Protein AF-A0A6N2K4K3-F1 (afdb_monomer_lite)

Foldseek 3Di:
DWWQDKQNDGDDTDDDPDDDDDPPIDTDDDDDPPDPQAKDWDKDWDEPDPDIDIDIDIDHGPSHPYYDDDDDDDDDYNPD

Sequence (80 aa):
MKLVEVEGTHTLQTTYSSLDVHVGQSYSVLFTADQPGLDYYIVVTSRFTSTVLNTTGILHYSNSAGAVSGPFPGGPTIED

pLDDT: mean 82.88, std 11.18, range [44.03, 93.81]

InterPro domains:
  IPR001117 Multicopper oxidase, second cupredoxin domain [PF00394] (1-64)
  IPR008972 Cupredoxin [G3DSA:2.60.40.420] (1-80)
  IPR008972 Cupredoxin [SSF49503] (1-73)
  IPR045087 Multicopper oxidase [PTHR11709] (1-67)

Organism: Salix viminalis (NCBI:txid40686)

Radius of gyration: 14.57 Å; chains: 1; bounding box: 38×23×36 Å

Structure (mmCIF, N/CA/C/O backbone):
data_AF-A0A6N2K4K3-F1
#
_entry.id   AF-A0A6N2K4K3-F1
#
loop_
_atom_site.group_PDB
_atom_site.id
_atom_site.type_symbol
_atom_site.label_atom_id
_atom_site.label_alt_id
_atom_site.label_comp_id
_atom_site.label_asym_id
_atom_site.label_entity_id
_atom_site.label_seq_id
_atom_site.pdbx_PDB_ins_code
_atom_site.Cartn_x
_atom_site.Cartn_y
_atom_site.Cartn_z
_atom_site.occupancy
_atom_site.B_iso_or_equiv
_atom_site.auth_seq_id
_atom_site.auth_comp_id
_atom_site.auth_asym_id
_atom_site.auth_atom_id
_atom_site.pdbx_PDB_model_num
ATOM 1 N N . MET A 1 1 ? -5.108 6.000 -7.512 1.00 88.81 1 MET A N 1
ATOM 2 C CA . MET A 1 1 ? -5.878 4.733 -7.522 1.00 88.81 1 MET A CA 1
ATOM 3 C C . MET A 1 1 ? -7.318 5.040 -7.883 1.00 88.81 1 MET A C 1
ATOM 5 O O . MET A 1 1 ? -7.826 6.055 -7.440 1.00 88.81 1 MET A O 1
ATOM 9 N N . LYS A 1 2 ? -7.974 4.215 -8.689 1.00 86.88 2 LYS A N 1
ATOM 10 C CA . LYS A 1 2 ? -9.356 4.393 -9.138 1.00 86.88 2 LYS A CA 1
ATOM 11 C C . LYS A 1 2 ? -10.254 3.408 -8.399 1.00 86.88 2 LYS A C 1
ATOM 13 O O . LYS A 1 2 ? -10.060 2.204 -8.533 1.00 86.88 2 LYS A O 1
ATOM 18 N N . LEU A 1 3 ? -11.209 3.910 -7.626 1.00 83.81 3 LEU A N 1
ATOM 19 C CA . LEU A 1 3 ? -12.174 3.075 -6.917 1.00 83.81 3 LEU A CA 1
ATOM 20 C C . LEU A 1 3 ? -13.216 2.544 -7.907 1.00 83.81 3 LEU A C 1
ATOM 22 O O . LEU A 1 3 ? -13.828 3.332 -8.631 1.00 83.81 3 LEU A O 1
ATOM 26 N N . VAL A 1 4 ? -13.377 1.220 -7.978 1.00 86.00 4 VAL A N 1
ATOM 27 C CA . VAL A 1 4 ? -14.245 0.562 -8.974 1.00 86.00 4 VAL A CA 1
ATOM 28 C C . VAL A 1 4 ? -15.360 -0.287 -8.361 1.00 86.00 4 VAL A C 1
ATOM 30 O O . VAL A 1 4 ? -16.346 -0.572 -9.043 1.00 86.00 4 VAL A O 1
ATOM 33 N N . GLU A 1 5 ? -15.231 -0.659 -7.088 1.00 85.50 5 GLU A N 1
ATOM 34 C CA . GLU A 1 5 ? -16.244 -1.409 -6.346 1.00 85.50 5 GLU A CA 1
ATOM 35 C C . GLU A 1 5 ? -16.155 -1.099 -4.851 1.00 85.50 5 GLU A C 1
ATOM 37 O O . GLU A 1 5 ? -15.056 -1.001 -4.297 1.00 85.50 5 GLU A O 1
ATOM 42 N N . VAL A 1 6 ? -17.315 -1.002 -4.206 1.00 79.88 6 VAL A N 1
ATOM 43 C CA . VAL A 1 6 ? -17.469 -0.921 -2.752 1.00 79.88 6 VAL A CA 1
ATOM 44 C C . VAL A 1 6 ? -18.452 -2.007 -2.338 1.00 79.88 6 VAL A C 1
ATOM 46 O O . VAL A 1 6 ? -19.594 -1.991 -2.793 1.00 79.88 6 VAL A O 1
ATOM 49 N N . GLU A 1 7 ? -18.011 -2.948 -1.503 1.00 80.25 7 GLU A N 1
ATOM 50 C CA . GLU A 1 7 ? -18.863 -3.992 -0.909 1.00 80.25 7 GLU A CA 1
ATOM 51 C C . GLU A 1 7 ? -19.716 -4.760 -1.946 1.00 80.25 7 GLU A C 1
ATOM 53 O O . GLU A 1 7 ? -20.901 -5.016 -1.737 1.00 80.25 7 GLU A O 1
ATOM 58 N N . GLY A 1 8 ? -19.140 -5.107 -3.105 1.00 72.62 8 GLY A N 1
ATOM 59 C CA . GLY A 1 8 ? -19.852 -5.825 -4.170 1.00 72.62 8 GLY A CA 1
ATOM 60 C C . GLY A 1 8 ? -20.723 -4.951 -5.077 1.00 72.62 8 GLY A C 1
ATOM 61 O O . GLY A 1 8 ? -21.386 -5.473 -5.972 1.00 72.62 8 GLY A O 1
ATOM 62 N N . THR A 1 9 ? -20.732 -3.628 -4.881 1.00 71.25 9 THR A N 1
ATOM 63 C CA . THR A 1 9 ? -21.495 -2.68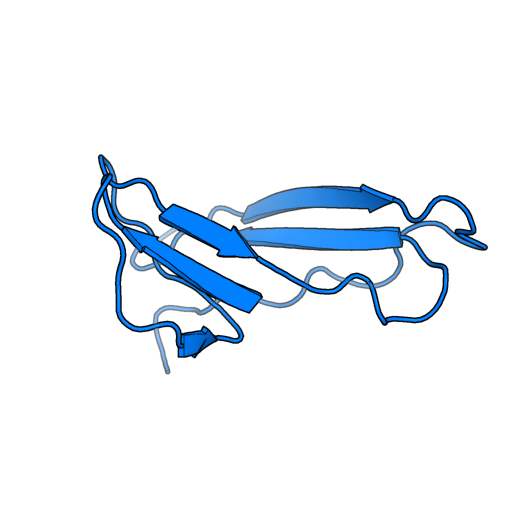6 -5.707 1.00 71.25 9 THR A CA 1
ATOM 64 C C . THR A 1 9 ? -20.563 -1.814 -6.543 1.00 71.25 9 THR A C 1
ATOM 66 O O . THR A 1 9 ? -19.641 -1.179 -6.028 1.00 71.25 9 THR A O 1
ATOM 69 N N . HIS A 1 10 ? -20.823 -1.741 -7.851 1.00 70.19 10 HIS A N 1
ATOM 70 C CA . HIS A 1 10 ? -20.109 -0.829 -8.741 1.00 70.19 10 HIS A CA 1
ATOM 71 C C . HIS A 1 10 ? -20.446 0.622 -8.404 1.00 70.19 10 HIS A C 1
ATOM 73 O O . HIS A 1 10 ? -21.584 1.066 -8.559 1.00 70.19 10 HIS A O 1
ATOM 79 N N . THR A 1 11 ? -19.441 1.372 -7.964 1.00 71.75 11 THR A N 1
ATOM 80 C CA . THR A 1 11 ? -19.588 2.791 -7.648 1.00 71.75 11 THR A CA 1
ATOM 81 C C . THR A 1 11 ? -19.277 3.674 -8.847 1.00 71.75 11 THR A C 1
ATOM 83 O O . THR A 1 11 ? -18.647 3.251 -9.821 1.00 71.75 11 THR A O 1
ATOM 86 N N . LEU A 1 12 ? -19.674 4.947 -8.760 1.00 76.12 12 LEU A N 1
ATOM 87 C CA . LEU A 1 12 ? -19.114 5.980 -9.626 1.00 76.12 12 LEU A CA 1
ATOM 88 C C . LEU A 1 12 ? -17.584 5.950 -9.493 1.00 76.12 12 LEU A C 1
ATOM 90 O O . LEU A 1 12 ? -17.047 5.927 -8.385 1.00 76.12 12 LEU A O 1
ATOM 94 N N . GLN A 1 13 ? -16.894 5.890 -10.628 1.00 76.75 13 GLN A N 1
ATOM 95 C CA . GLN A 1 13 ? -15.455 5.681 -10.644 1.00 76.75 13 GLN A CA 1
ATOM 96 C C . GLN A 1 13 ? -14.715 6.987 -10.339 1.00 76.75 13 GLN A C 1
ATOM 98 O O . GLN A 1 13 ? -14.647 7.874 -11.189 1.00 76.75 13 GLN A O 1
ATOM 103 N N . THR A 1 14 ? -14.119 7.067 -9.151 1.00 81.44 14 THR A N 1
ATOM 104 C CA . THR A 1 14 ? -13.375 8.242 -8.673 1.00 81.44 14 THR A CA 1
ATOM 105 C C . THR A 1 14 ? -11.916 7.881 -8.406 1.00 81.44 14 THR A C 1
ATOM 107 O O . THR A 1 14 ? -11.603 6.766 -7.977 1.00 81.44 14 THR A O 1
ATOM 110 N N . THR A 1 15 ? -11.009 8.821 -8.675 1.00 85.06 15 THR A N 1
ATOM 111 C CA . THR A 1 15 ? -9.574 8.660 -8.414 1.00 85.06 15 THR A CA 1
ATOM 112 C C . THR A 1 15 ? -9.213 9.234 -7.047 1.00 85.06 15 THR A C 1
ATOM 114 O O . THR A 1 15 ? -9.487 10.398 -6.777 1.00 85.06 15 THR A O 1
ATOM 117 N N . TYR A 1 16 ? -8.545 8.430 -6.224 1.00 83.69 16 TYR A N 1
ATOM 118 C CA . TYR A 1 16 ? -8.071 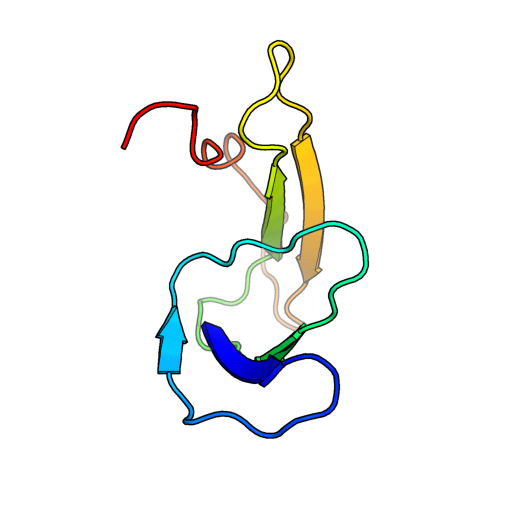8.775 -4.886 1.00 83.69 16 TYR A CA 1
ATOM 119 C C . TYR A 1 16 ? -6.564 8.522 -4.730 1.00 83.69 16 TYR A C 1
ATOM 121 O O . TYR A 1 16 ? -5.986 7.654 -5.402 1.00 83.69 16 TYR A O 1
ATOM 129 N N . SER A 1 17 ? -5.934 9.276 -3.826 1.00 83.56 17 SER A N 1
ATOM 130 C CA . SER A 1 17 ? -4.544 9.098 -3.376 1.00 83.56 17 SER A CA 1
ATOM 131 C C . SER A 1 17 ? -4.426 8.165 -2.164 1.00 83.56 17 SER A C 1
ATOM 133 O O . SER A 1 17 ? -3.414 7.486 -2.027 1.00 83.56 17 SER A O 1
ATOM 135 N N . SER A 1 18 ? -5.465 8.089 -1.331 1.00 86.31 18 SER A N 1
ATOM 136 C CA . SER A 1 18 ? -5.598 7.197 -0.174 1.00 86.31 18 SER A CA 1
ATOM 137 C C . SER A 1 18 ? -7.055 6.746 -0.024 1.00 86.31 18 SER A C 1
ATOM 139 O O . SER A 1 18 ? -7.962 7.363 -0.585 1.00 86.31 18 SER A O 1
ATOM 141 N N . LEU A 1 19 ? -7.283 5.642 0.689 1.00 88.56 19 LEU A N 1
ATOM 142 C CA . LEU A 1 19 ? -8.618 5.109 0.963 1.00 88.56 19 LEU A CA 1
ATOM 143 C C . LEU A 1 19 ? -8.715 4.677 2.421 1.00 88.56 19 LEU A C 1
ATOM 145 O O . LEU A 1 19 ? -7.802 4.036 2.940 1.00 88.56 19 LEU A O 1
ATOM 149 N N . ASP A 1 20 ? -9.847 4.995 3.039 1.00 89.12 20 ASP A N 1
ATOM 150 C CA . ASP A 1 20 ? -10.223 4.477 4.346 1.00 89.12 20 ASP A CA 1
ATOM 151 C C . ASP A 1 20 ? -11.068 3.228 4.213 1.00 89.12 20 ASP A C 1
ATOM 153 O O . ASP A 1 20 ? -12.066 3.217 3.497 1.00 89.12 20 ASP A O 1
ATOM 157 N N . VAL A 1 21 ? -10.663 2.185 4.933 1.00 88.75 21 VAL A N 1
ATOM 158 C CA . VAL A 1 21 ? -11.346 0.893 4.950 1.00 88.75 21 VAL A CA 1
ATOM 159 C C . VAL A 1 21 ? -11.704 0.565 6.390 1.00 88.75 21 VAL A C 1
ATOM 161 O O . VAL A 1 21 ? -10.816 0.355 7.218 1.00 88.75 21 VAL A O 1
ATOM 164 N N . HIS A 1 22 ? -12.999 0.524 6.703 1.00 89.06 22 HIS A N 1
ATOM 165 C CA . HI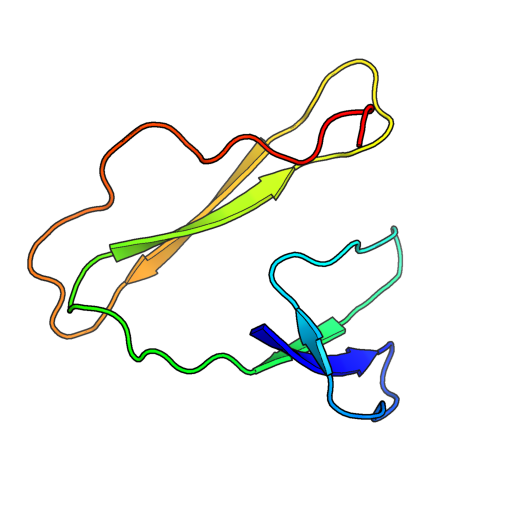S A 1 22 ? -13.455 0.095 8.022 1.00 89.06 22 HIS A CA 1
ATOM 166 C C . HIS A 1 22 ? -13.508 -1.431 8.116 1.00 89.06 22 HIS A C 1
ATOM 168 O O . HIS A 1 22 ? -13.579 -2.152 7.118 1.00 89.06 22 HIS A O 1
ATOM 174 N N . VAL A 1 23 ? -13.497 -1.937 9.349 1.00 88.25 23 VAL A N 1
ATOM 175 C CA . VAL A 1 23 ? -13.620 -3.373 9.618 1.00 88.25 23 VAL A CA 1
ATOM 176 C C . VAL A 1 23 ? -14.935 -3.898 9.036 1.00 88.25 23 VAL A C 1
ATOM 178 O O . VAL A 1 23 ? -16.000 -3.350 9.304 1.00 88.25 23 VAL A O 1
ATOM 181 N N . GLY A 1 24 ? -14.847 -4.977 8.258 1.00 89.56 24 GLY A N 1
ATOM 182 C CA . GLY A 1 24 ? -15.990 -5.593 7.579 1.00 89.56 24 GLY A CA 1
ATOM 183 C C . GLY A 1 24 ? -16.231 -5.083 6.157 1.00 89.56 24 GLY A C 1
ATOM 184 O O . GLY A 1 24 ? -17.015 -5.698 5.440 1.00 89.56 24 GLY A O 1
ATOM 185 N N . GLN A 1 25 ? -15.535 -4.027 5.725 1.00 91.38 25 GLN A N 1
ATOM 186 C CA . GLN A 1 25 ? -15.642 -3.512 4.362 1.00 91.38 25 GLN A CA 1
ATOM 187 C C . GLN A 1 25 ? -14.645 -4.182 3.415 1.00 91.38 25 GLN A C 1
ATOM 189 O O . GLN A 1 25 ? -13.576 -4.643 3.819 1.00 91.38 25 GLN A O 1
ATOM 194 N N . SER A 1 26 ? -14.989 -4.181 2.128 1.00 90.25 26 SER A N 1
ATOM 195 C CA . SER A 1 26 ? -14.097 -4.579 1.042 1.00 90.25 26 SER A CA 1
ATOM 196 C C . SER A 1 26 ? -14.229 -3.604 -0.122 1.00 90.25 26 SER A C 1
ATOM 198 O O . SER A 1 26 ? -15.328 -3.143 -0.438 1.00 90.25 26 SER A O 1
ATOM 200 N N . TYR A 1 27 ? -13.099 -3.301 -0.751 1.00 90.62 27 TYR A N 1
ATOM 201 C CA . TYR A 1 27 ? -12.990 -2.349 -1.846 1.00 90.62 27 TYR A CA 1
ATOM 202 C C . TYR A 1 27 ? -12.163 -2.959 -2.971 1.00 90.62 27 TYR A C 1
ATOM 204 O O . TYR A 1 27 ? -11.098 -3.526 -2.718 1.00 90.62 27 TYR A O 1
ATOM 212 N N . SER A 1 28 ? -12.602 -2.762 -4.213 1.00 89.62 28 SER A N 1
ATOM 213 C CA . SER A 1 28 ? -11.788 -3.069 -5.393 1.00 89.62 28 SER A CA 1
ATOM 214 C C . SER A 1 28 ? -11.287 -1.769 -6.010 1.00 89.62 28 SER A C 1
ATOM 216 O O . SER A 1 28 ? -12.059 -0.842 -6.280 1.00 89.62 28 SER A O 1
ATOM 218 N N . VAL A 1 29 ? -9.978 -1.705 -6.254 1.00 90.81 29 VAL A N 1
ATOM 219 C CA . VAL A 1 29 ? -9.316 -0.558 -6.880 1.00 90.81 29 VAL A CA 1
ATOM 220 C C . VAL A 1 29 ? -8.568 -0.981 -8.132 1.00 90.81 29 VAL A C 1
ATOM 222 O O . VAL A 1 29 ? -7.982 -2.058 -8.198 1.00 90.81 29 VAL A O 1
ATOM 225 N N . LEU A 1 30 ? -8.548 -0.092 -9.116 1.00 92.25 30 LEU A N 1
ATOM 226 C CA . LEU A 1 30 ? -7.698 -0.182 -10.290 1.00 92.25 30 LEU A CA 1
ATOM 227 C C . LEU A 1 30 ? -6.614 0.889 -10.194 1.00 92.25 30 LEU A C 1
ATOM 229 O O . LEU A 1 30 ? -6.897 2.051 -9.910 1.00 92.25 30 LEU A O 1
ATOM 233 N N . PHE A 1 31 ? -5.367 0.542 -10.459 1.00 89.75 31 PHE A N 1
ATOM 234 C CA . PHE A 1 31 ? -4.312 1.530 -10.645 1.00 89.75 31 PHE A CA 1
ATOM 235 C C . PHE A 1 31 ? -3.502 1.172 -11.883 1.00 89.75 31 PHE A C 1
ATOM 237 O O . PHE A 1 31 ? -3.388 0.004 -12.250 1.00 89.75 31 PHE A O 1
ATOM 244 N N . THR A 1 32 ? -2.971 2.195 -12.539 1.00 91.75 32 THR A N 1
ATOM 245 C CA . THR A 1 32 ? -2.080 2.022 -13.681 1.00 91.75 32 THR A CA 1
ATOM 246 C C . THR A 1 32 ? -0.654 1.945 -13.155 1.00 91.75 32 THR A C 1
ATOM 248 O O . THR A 1 32 ? -0.241 2.800 -12.377 1.00 91.75 32 THR A O 1
ATOM 251 N N . ALA A 1 33 ? 0.091 0.918 -13.557 1.00 91.75 33 ALA A N 1
ATOM 252 C CA . ALA A 1 33 ? 1.516 0.801 -13.263 1.00 91.75 33 ALA A CA 1
ATOM 253 C C . ALA A 1 33 ? 2.333 1.630 -14.276 1.00 91.75 33 ALA A C 1
ATOM 255 O O . ALA A 1 33 ? 3.002 1.079 -15.145 1.00 91.75 33 ALA A O 1
ATOM 256 N N . ASP A 1 34 ? 2.188 2.956 -14.222 1.00 91.44 34 ASP A N 1
ATOM 257 C CA . ASP A 1 34 ? 2.763 3.923 -15.174 1.00 91.44 34 ASP A CA 1
ATOM 258 C C . ASP A 1 34 ? 3.991 4.677 -14.636 1.00 91.44 34 ASP A C 1
ATOM 260 O O . ASP A 1 34 ? 4.482 5.615 -15.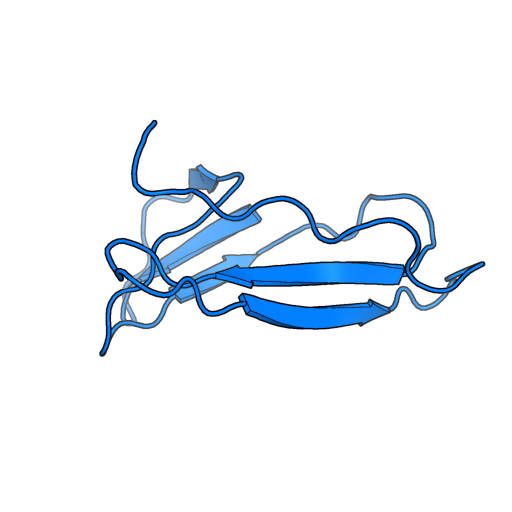265 1.00 91.44 34 ASP A O 1
ATOM 264 N N . GLN A 1 35 ? 4.491 4.266 -13.472 1.00 90.06 35 GLN A N 1
ATOM 265 C CA . GLN A 1 35 ? 5.667 4.854 -12.843 1.00 90.06 35 GLN A CA 1
ATOM 266 C C . GLN A 1 35 ? 6.966 4.234 -13.396 1.00 90.06 35 GLN A C 1
ATOM 268 O O . GLN A 1 35 ? 6.920 3.201 -14.074 1.00 90.06 35 GLN A O 1
ATOM 273 N N . PRO A 1 36 ? 8.141 4.850 -13.148 1.00 91.94 36 PRO A N 1
ATOM 274 C CA . PRO A 1 36 ? 9.4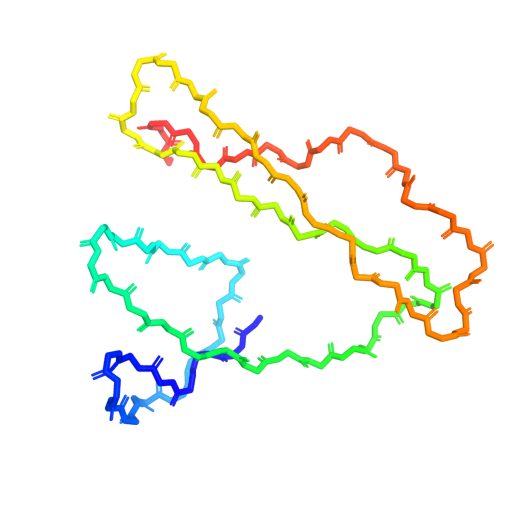28 4.248 -13.495 1.00 91.94 36 PRO A CA 1
ATOM 275 C C . PRO A 1 36 ? 9.558 2.792 -13.014 1.00 91.94 36 PRO A C 1
ATOM 277 O O . PRO A 1 36 ? 8.991 2.415 -11.997 1.00 91.94 36 PRO A O 1
ATOM 280 N N . GLY A 1 37 ? 10.320 1.964 -13.734 1.00 92.25 37 GLY A N 1
ATOM 281 C CA . GLY A 1 37 ? 10.516 0.549 -13.390 1.00 92.25 37 GLY A CA 1
ATOM 282 C C . GLY A 1 37 ? 11.303 0.370 -12.093 1.00 92.25 37 GLY A C 1
ATOM 283 O O . GLY A 1 37 ? 12.523 0.217 -12.128 1.00 92.25 37 GLY A O 1
ATOM 284 N N . LEU A 1 38 ? 10.607 0.404 -10.960 1.00 92.00 38 LEU A N 1
ATOM 285 C CA . LEU A 1 38 ? 11.133 0.287 -9.601 1.00 92.00 38 LEU A CA 1
ATOM 286 C C . LEU A 1 38 ? 10.153 -0.505 -8.730 1.00 92.00 38 LEU A C 1
ATOM 288 O O . LEU A 1 38 ? 9.013 -0.766 -9.123 1.00 92.00 38 LEU A O 1
ATOM 292 N N . ASP A 1 39 ? 10.589 -0.856 -7.525 1.00 93.00 39 ASP A N 1
ATOM 293 C CA . ASP A 1 39 ? 9.695 -1.393 -6.506 1.00 93.00 39 ASP A CA 1
ATOM 294 C C . ASP A 1 39 ? 9.020 -0.265 -5.722 1.00 93.00 39 ASP A C 1
ATOM 296 O O . ASP A 1 39 ? 9.649 0.733 -5.358 1.00 93.00 39 ASP A O 1
ATOM 300 N N . TYR A 1 40 ? 7.739 -0.452 -5.410 1.00 89.75 40 TYR A N 1
ATOM 301 C CA . TYR A 1 40 ? 6.917 0.531 -4.707 1.00 89.75 40 TYR A CA 1
ATOM 302 C C . TYR A 1 40 ? 6.302 -0.052 -3.438 1.00 89.75 40 TYR A C 1
ATOM 304 O O . TYR A 1 40 ? 5.881 -1.209 -3.408 1.00 89.75 40 TYR A O 1
ATOM 312 N N . TYR A 1 41 ? 6.194 0.770 -2.393 1.00 90.62 41 TYR A N 1
ATOM 313 C CA . TYR A 1 41 ? 5.450 0.402 -1.193 1.00 90.62 41 TYR A CA 1
ATOM 314 C C . TYR A 1 41 ? 3.941 0.531 -1.407 1.00 90.62 41 TYR A C 1
ATOM 316 O O . TYR A 1 41 ? 3.449 1.556 -1.876 1.00 90.62 41 TYR A O 1
ATOM 324 N N . ILE A 1 42 ? 3.205 -0.478 -0.952 1.00 90.00 42 ILE A N 1
ATOM 325 C CA . ILE A 1 42 ? 1.787 -0.373 -0.606 1.00 90.00 42 ILE A CA 1
ATOM 326 C C . ILE A 1 42 ? 1.736 -0.257 0.914 1.00 90.00 42 ILE A C 1
ATOM 328 O O . ILE A 1 42 ? 2.121 -1.194 1.609 1.00 90.00 42 ILE A O 1
ATOM 332 N N . VAL A 1 43 ? 1.313 0.893 1.435 1.00 89.50 43 VAL A N 1
ATOM 333 C CA . VAL A 1 43 ? 1.331 1.176 2.877 1.00 89.50 43 VAL A CA 1
ATOM 334 C C . VAL A 1 43 ? -0.082 1.169 3.433 1.00 89.50 43 VAL A C 1
ATOM 336 O O . VAL A 1 43 ? -0.980 1.783 2.860 1.00 89.50 43 VAL A O 1
ATOM 339 N N . VAL A 1 44 ? -0.262 0.497 4.568 1.00 90.00 44 VAL A N 1
ATOM 340 C CA . VAL A 1 44 ? -1.505 0.504 5.339 1.00 90.00 44 VAL A CA 1
ATOM 341 C C . VAL A 1 44 ? -1.188 0.935 6.762 1.00 90.00 44 VAL A C 1
ATOM 343 O O . VAL A 1 44 ? -0.282 0.392 7.398 1.00 90.00 44 VAL A O 1
ATOM 346 N N . THR A 1 45 ? -1.947 1.901 7.269 1.00 89.69 45 THR A N 1
ATOM 347 C CA . THR A 1 45 ? -1.799 2.418 8.630 1.00 89.69 45 THR A CA 1
ATOM 348 C C . THR A 1 45 ? -3.138 2.455 9.345 1.00 89.69 45 THR A C 1
ATOM 350 O O . THR A 1 45 ? -4.144 2.823 8.739 1.00 89.69 45 THR A O 1
ATOM 353 N N . SER A 1 46 ? -3.163 2.111 10.634 1.00 88.00 46 SER A N 1
ATOM 354 C CA . SER A 1 46 ? -4.349 2.337 11.458 1.00 88.00 46 SER A CA 1
ATOM 355 C C . SER A 1 46 ? -4.558 3.834 11.677 1.00 88.00 46 SER A C 1
ATOM 357 O O . SER A 1 46 ? -3.600 4.587 11.857 1.00 88.00 46 SER A O 1
ATOM 359 N N . ARG A 1 47 ? -5.822 4.257 11.692 1.00 82.88 47 ARG A N 1
ATOM 360 C CA . ARG A 1 47 ? -6.228 5.614 12.065 1.00 82.88 47 ARG A CA 1
ATOM 361 C C . ARG A 1 47 ? -7.093 5.559 13.321 1.00 82.88 47 ARG A C 1
ATOM 363 O O . ARG A 1 47 ? -7.672 4.519 13.627 1.00 82.88 47 ARG A O 1
ATOM 370 N N . PHE A 1 48 ? -7.164 6.672 14.049 1.00 81.19 48 PHE A N 1
ATOM 371 C CA . PHE A 1 48 ? -7.975 6.816 15.267 1.00 81.19 48 PHE A CA 1
ATOM 372 C C . PHE A 1 48 ? -7.599 5.850 16.409 1.00 81.19 48 PHE A C 1
ATOM 374 O O . PHE A 1 48 ? -8.429 5.513 17.251 1.00 81.19 48 PHE A O 1
ATOM 381 N N . THR A 1 49 ? -6.337 5.419 16.465 1.00 78.69 49 THR A N 1
ATOM 382 C CA . THR A 1 49 ? -5.781 4.591 17.544 1.00 78.69 49 THR A CA 1
ATOM 383 C C . THR A 1 49 ? -4.675 5.349 18.279 1.00 78.69 49 THR A C 1
ATOM 385 O O . THR A 1 49 ? -3.941 6.125 17.672 1.00 78.69 49 THR A O 1
ATOM 388 N N . SER A 1 50 ? -4.525 5.128 19.591 1.00 82.06 50 SER A N 1
ATOM 389 C CA . SER A 1 50 ? -3.436 5.734 20.381 1.00 82.06 50 SER A CA 1
ATOM 390 C C . SER A 1 50 ? -2.056 5.243 19.937 1.00 82.06 50 SER A C 1
ATOM 392 O O . SER A 1 50 ? -1.091 6.001 19.914 1.00 82.06 50 SER A O 1
ATOM 394 N N . THR A 1 51 ? -1.966 3.970 19.557 1.00 83.50 51 THR A N 1
ATOM 395 C CA . THR A 1 51 ? -0.799 3.383 18.902 1.00 83.50 51 THR A CA 1
ATOM 396 C C . THR A 1 51 ? -1.094 3.239 17.417 1.00 83.50 51 THR A C 1
ATOM 398 O O . THR A 1 51 ? -2.019 2.517 17.044 1.00 83.50 51 THR A O 1
ATOM 401 N N . VAL A 1 52 ? -0.318 3.917 16.570 1.00 83.44 52 VAL A N 1
ATOM 402 C CA . VAL A 1 52 ? -0.403 3.763 15.112 1.00 83.44 52 VAL A CA 1
ATOM 403 C C . VAL A 1 52 ? 0.258 2.445 14.724 1.00 83.44 52 VAL A C 1
ATOM 405 O O . VAL A 1 52 ? 1.439 2.233 14.989 1.00 83.44 52 VAL A O 1
ATOM 408 N N . LEU A 1 53 ? -0.513 1.553 14.111 1.00 87.00 53 LEU A N 1
ATOM 409 C CA . LEU A 1 53 ? -0.022 0.321 13.510 1.00 87.00 53 LEU A CA 1
ATOM 410 C C . LEU A 1 53 ? 0.255 0.584 12.034 1.00 87.00 53 LEU A C 1
ATOM 412 O O . LEU A 1 53 ? -0.584 1.164 11.349 1.00 87.00 53 LEU A O 1
ATOM 416 N N . ASN A 1 54 ? 1.398 0.133 11.533 1.00 87.69 54 ASN A N 1
ATOM 417 C CA . ASN A 1 54 ? 1.765 0.241 10.127 1.00 87.69 54 ASN A CA 1
ATOM 418 C C . ASN A 1 54 ? 2.179 -1.125 9.576 1.00 87.69 54 ASN A C 1
ATOM 420 O O . ASN A 1 54 ? 2.869 -1.899 10.237 1.00 87.69 54 ASN A O 1
ATOM 424 N N . THR A 1 55 ? 1.774 -1.409 8.344 1.00 89.06 55 THR A N 1
ATOM 425 C CA . THR A 1 55 ? 2.221 -2.581 7.592 1.00 89.06 55 THR A CA 1
ATOM 426 C C . THR A 1 55 ? 2.438 -2.214 6.131 1.00 89.06 55 THR A C 1
ATOM 428 O O . THR A 1 55 ? 1.864 -1.239 5.632 1.00 89.06 55 THR A O 1
ATOM 431 N N . THR A 1 56 ? 3.294 -2.969 5.449 1.00 90.06 56 THR A N 1
ATOM 432 C CA . THR A 1 56 ? 3.658 -2.708 4.058 1.00 90.06 56 THR A CA 1
ATOM 433 C C . THR A 1 56 ? 3.617 -3.965 3.201 1.00 90.06 56 THR A C 1
ATOM 435 O O . THR A 1 56 ? 3.926 -5.068 3.646 1.00 90.06 56 THR A O 1
ATOM 438 N N . GLY A 1 57 ? 3.236 -3.775 1.941 1.00 91.12 57 GLY A N 1
ATOM 439 C CA . GLY A 1 57 ? 3.453 -4.710 0.844 1.00 91.12 57 GLY A CA 1
ATOM 440 C C . GLY A 1 57 ? 4.392 -4.099 -0.195 1.00 91.12 57 GLY A C 1
ATOM 441 O O . GLY A 1 57 ? 4.563 -2.878 -0.244 1.00 91.12 57 GLY A O 1
ATOM 442 N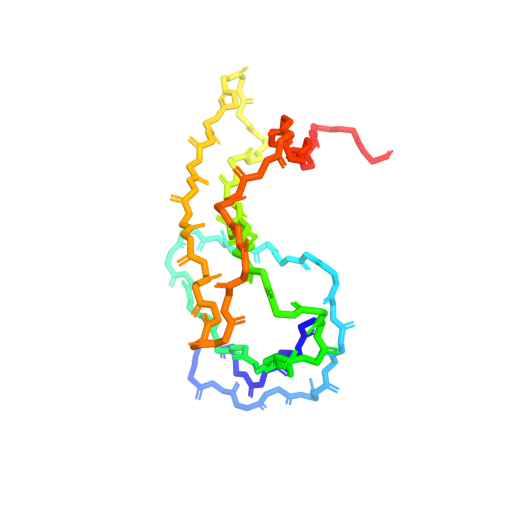 N . ILE A 1 58 ? 4.994 -4.942 -1.032 1.00 92.50 58 ILE A N 1
ATOM 443 C CA . ILE A 1 58 ? 5.865 -4.507 -2.129 1.00 92.50 58 ILE A CA 1
ATOM 444 C C . ILE A 1 58 ? 5.167 -4.797 -3.456 1.00 92.50 58 ILE A C 1
ATOM 446 O O . ILE A 1 58 ? 4.822 -5.940 -3.751 1.00 92.50 58 ILE A O 1
ATOM 450 N N . LEU A 1 59 ? 4.991 -3.753 -4.262 1.00 92.06 59 LEU A N 1
ATOM 451 C CA . LEU A 1 59 ? 4.629 -3.853 -5.667 1.00 92.06 59 LEU A CA 1
ATOM 452 C C . LEU A 1 59 ? 5.918 -3.873 -6.494 1.00 92.06 59 LEU A C 1
ATOM 454 O O . LEU A 1 59 ? 6.556 -2.838 -6.678 1.00 92.06 59 LEU A O 1
ATOM 458 N N . HIS A 1 60 ? 6.292 -5.055 -6.976 1.00 93.81 60 HIS A N 1
ATOM 459 C CA . HIS A 1 60 ? 7.485 -5.265 -7.793 1.00 93.81 60 HIS A CA 1
ATOM 460 C C . HIS A 1 60 ? 7.151 -5.142 -9.283 1.00 93.81 60 HIS A C 1
ATOM 462 O O . HIS A 1 60 ? 6.332 -5.903 -9.807 1.00 93.81 60 HIS A O 1
ATOM 468 N N . TYR A 1 61 ? 7.783 -4.194 -9.974 1.00 93.69 61 TYR A N 1
ATOM 469 C CA . TYR A 1 61 ? 7.647 -4.070 -11.425 1.00 93.69 61 TYR A CA 1
ATOM 470 C C . TYR A 1 61 ? 8.535 -5.111 -12.111 1.00 93.69 61 TYR A C 1
ATOM 472 O O . TYR A 1 61 ? 9.677 -5.320 -11.719 1.00 93.69 61 TYR A O 1
ATOM 480 N N . SER A 1 62 ? 8.050 -5.735 -13.187 1.00 93.81 62 SER A N 1
ATOM 481 C CA . SER A 1 62 ? 8.825 -6.759 -13.917 1.00 93.81 62 SER A CA 1
ATOM 482 C C . SER A 1 62 ? 10.165 -6.255 -14.477 1.00 93.81 62 SER A C 1
ATOM 484 O O . SER A 1 62 ? 11.093 -7.037 -14.659 1.00 93.81 62 SER A O 1
ATOM 486 N N . ASN A 1 63 ? 10.271 -4.951 -14.738 1.00 93.25 63 ASN A N 1
ATOM 487 C CA . ASN A 1 63 ? 11.479 -4.263 -15.187 1.00 93.25 63 ASN A CA 1
ATOM 488 C C . ASN A 1 63 ? 12.162 -3.470 -14.055 1.00 93.25 63 ASN A C 1
ATOM 490 O O . ASN A 1 63 ? 12.870 -2.505 -14.344 1.00 93.25 63 ASN A O 1
ATOM 494 N N . SER A 1 64 ? 11.913 -3.827 -12.791 1.00 91.06 64 SER A N 1
ATOM 495 C CA . SER A 1 64 ? 12.443 -3.108 -11.634 1.00 91.06 64 SER A CA 1
ATOM 496 C C . SER A 1 64 ? 13.971 -3.089 -11.626 1.00 91.06 64 SER A C 1
ATOM 498 O O . SER A 1 64 ? 14.625 -4.132 -11.657 1.00 91.06 64 SER A O 1
ATOM 500 N N . ALA A 1 65 ? 14.542 -1.885 -11.582 1.00 87.62 65 ALA A N 1
ATOM 501 C CA . ALA A 1 65 ? 15.986 -1.659 -11.543 1.00 87.62 65 ALA A CA 1
ATOM 502 C C . ALA A 1 65 ? 16.532 -1.456 -10.115 1.00 87.62 65 ALA A C 1
ATOM 504 O O . ALA A 1 65 ? 17.716 -1.161 -9.945 1.00 87.62 65 ALA A O 1
ATOM 505 N N . GLY A 1 66 ? 15.693 -1.593 -9.084 1.00 81.94 66 GLY A N 1
ATOM 506 C CA . GLY A 1 66 ? 16.099 -1.391 -7.698 1.00 81.94 66 GLY A CA 1
ATOM 507 C C . GLY A 1 66 ? 14.993 -1.704 -6.695 1.00 81.94 66 GLY A C 1
ATOM 508 O O . GLY A 1 66 ? 13.810 -1.514 -6.973 1.00 81.94 66 GLY A O 1
ATOM 509 N N . ALA A 1 67 ? 15.402 -2.165 -5.512 1.00 79.94 67 ALA A N 1
ATOM 510 C CA . ALA A 1 67 ? 14.497 -2.400 -4.394 1.00 79.94 67 ALA A CA 1
ATOM 511 C C . ALA A 1 67 ? 13.911 -1.083 -3.859 1.00 79.94 67 ALA A C 1
ATOM 513 O O . ALA A 1 67 ? 14.470 0.000 -4.060 1.00 79.94 67 ALA A O 1
ATOM 514 N N . VAL A 1 68 ? 12.809 -1.197 -3.116 1.00 81.12 68 VAL A N 1
ATOM 515 C CA . VAL A 1 68 ? 12.215 -0.081 -2.370 1.00 81.12 68 VAL A CA 1
ATOM 516 C C . VAL A 1 68 ? 13.276 0.638 -1.527 1.00 81.12 68 VAL A C 1
ATOM 518 O O . VAL A 1 68 ? 14.105 0.007 -0.869 1.00 81.12 68 VAL A O 1
ATOM 521 N N . SER A 1 69 ? 13.255 1.972 -1.529 1.00 73.06 69 SER A N 1
ATOM 522 C CA . SER A 1 69 ? 14.188 2.798 -0.754 1.00 73.06 69 SER A CA 1
ATOM 523 C C . SER A 1 69 ? 13.473 3.971 -0.085 1.00 73.06 69 SER A C 1
ATOM 525 O O . SER A 1 69 ? 12.420 4.414 -0.542 1.00 73.06 69 SER A O 1
ATOM 527 N N . GLY A 1 70 ? 14.050 4.466 1.012 1.00 73.06 70 GLY A N 1
ATOM 528 C CA . GLY A 1 70 ? 13.501 5.573 1.794 1.00 73.06 70 GLY A CA 1
ATOM 529 C C . GLY A 1 70 ? 12.590 5.139 2.953 1.00 73.06 70 GLY A C 1
ATOM 530 O O . GLY A 1 70 ? 12.233 3.963 3.068 1.00 73.06 70 GLY A O 1
ATOM 531 N N . PRO A 1 71 ? 12.258 6.080 3.857 1.00 69.06 71 PRO A N 1
ATOM 532 C CA . PRO A 1 71 ? 11.337 5.834 4.958 1.00 69.06 71 PRO A CA 1
ATOM 533 C C . PRO A 1 71 ? 9.920 5.599 4.429 1.00 69.06 71 PRO A C 1
ATOM 535 O O . PRO A 1 71 ? 9.549 6.098 3.365 1.00 69.06 71 PRO A O 1
ATOM 538 N N . PHE A 1 72 ? 9.112 4.859 5.187 1.00 68.69 72 PHE A N 1
ATOM 539 C CA . PHE A 1 72 ? 7.706 4.686 4.842 1.00 68.69 72 PHE A CA 1
ATOM 540 C C . PHE A 1 72 ? 7.007 6.053 4.795 1.00 68.69 72 PHE A C 1
ATOM 542 O O . PHE A 1 72 ? 7.237 6.869 5.695 1.00 68.69 72 PHE A O 1
ATOM 549 N N . PRO A 1 73 ? 6.164 6.323 3.781 1.00 66.94 73 PRO A N 1
ATOM 550 C CA . PRO A 1 73 ? 5.318 7.505 3.804 1.00 66.94 73 PRO A CA 1
ATOM 551 C C . PRO A 1 73 ? 4.485 7.494 5.090 1.00 66.94 73 PRO A C 1
ATOM 553 O O . PRO A 1 73 ? 3.944 6.455 5.479 1.00 66.94 73 PRO A O 1
ATOM 556 N N . GLY A 1 74 ? 4.438 8.639 5.775 1.00 62.94 74 GLY A N 1
ATOM 557 C CA . GLY A 1 74 ? 3.649 8.792 6.991 1.00 62.94 74 GLY A CA 1
ATOM 558 C C . GLY A 1 74 ? 2.187 8.469 6.699 1.00 62.94 74 GLY A C 1
ATOM 559 O O . GLY A 1 74 ? 1.621 8.979 5.732 1.00 62.94 74 GLY A O 1
ATOM 560 N N . GLY A 1 75 ? 1.592 7.591 7.505 1.00 60.41 75 GLY A N 1
ATOM 561 C CA . GLY A 1 75 ? 0.157 7.349 7.435 1.00 60.41 75 GLY A CA 1
ATOM 562 C C . GLY A 1 75 ? -0.622 8.597 7.850 1.00 60.41 75 GLY A C 1
ATOM 563 O O . GLY A 1 75 ? -0.091 9.406 8.615 1.00 60.41 75 GLY A O 1
ATOM 564 N N . PRO A 1 76 ? -1.871 8.761 7.390 1.00 57.50 76 PRO A N 1
ATOM 565 C CA . PRO A 1 76 ? -2.747 9.804 7.904 1.00 57.50 76 PRO A CA 1
ATOM 566 C C . PRO A 1 76 ? -2.888 9.642 9.423 1.00 57.50 76 PRO A C 1
ATOM 568 O O . PRO A 1 76 ? -3.356 8.610 9.911 1.00 57.50 76 PRO A O 1
ATOM 571 N N . THR A 1 77 ? -2.403 10.637 10.164 1.00 57.56 77 THR A N 1
ATOM 572 C CA . THR A 1 77 ? -2.517 10.719 11.621 1.00 57.56 77 THR A CA 1
ATOM 573 C C . THR A 1 77 ? -3.901 11.234 12.022 1.00 57.56 77 THR A C 1
ATOM 575 O O . THR A 1 77 ? -4.778 11.426 11.190 1.00 57.56 77 THR A O 1
ATOM 578 N N . ILE A 1 78 ? -4.128 11.423 13.320 1.00 53.19 78 ILE A N 1
ATOM 579 C CA . ILE A 1 78 ? -5.397 11.914 13.890 1.00 53.19 78 ILE A CA 1
ATOM 580 C C . ILE A 1 78 ? -5.719 13.371 13.492 1.00 53.19 78 ILE A C 1
ATOM 582 O O . ILE A 1 78 ? -6.779 13.873 13.849 1.00 53.19 78 ILE A O 1
ATOM 586 N N . GLU A 1 79 ? -4.816 14.046 12.784 1.00 46.75 79 GLU A N 1
ATOM 587 C CA . GLU A 1 79 ? -4.950 15.436 12.359 1.00 46.75 79 GLU A CA 1
ATOM 588 C C . GLU A 1 79 ? -4.793 15.503 10.836 1.00 46.75 79 GLU A C 1
ATOM 590 O O . GLU A 1 79 ? -3.763 15.066 10.311 1.00 46.75 79 GLU A O 1
ATOM 595 N N . ASP A 1 80 ? -5.845 15.993 10.174 1.00 44.03 80 ASP A N 1
ATOM 596 C CA . ASP A 1 80 ? -5.831 16.529 8.806 1.00 44.03 80 ASP A CA 1
ATOM 597 C C . ASP A 1 80 ? -5.504 18.031 8.854 1.00 44.03 80 ASP A C 1
ATOM 599 O O . ASP A 1 80 ? -6.091 18.732 9.717 1.00 44.03 80 ASP A O 1
#

Secondary structure (DSSP, 8-state):
-EEEEETTB----EE-S-----TT--EEEE----S-SSEEEEEEE--S-SSPPEEEEEEE-TT--S---SPPPPP--S--